Protein AF-A0A175RF63-F1 (afdb_monomer_lite)

pLDDT: mean 78.23, std 14.41, range [51.25, 96.81]

Structure (mmCIF, N/CA/C/O backbone):
data_AF-A0A175RF63-F1
#
_entry.id   AF-A0A175RF63-F1
#
loop_
_atom_site.group_PDB
_atom_site.id
_atom_site.type_symbol
_atom_site.label_atom_id
_atom_site.label_alt_id
_atom_site.label_comp_id
_atom_site.label_asym_id
_atom_site.label_entity_id
_atom_site.label_seq_id
_atom_site.pdbx_PDB_ins_code
_atom_site.Cartn_x
_atom_site.Cartn_y
_atom_site.Cartn_z
_atom_site.occupancy
_atom_site.B_iso_or_equiv
_atom_site.auth_seq_id
_atom_site.auth_comp_id
_atom_site.auth_asym_id
_atom_site.auth_atom_id
_atom_site.pdbx_PDB_model_num
ATOM 1 N N . MET A 1 1 ? 45.517 26.821 17.913 1.00 52.62 1 MET A N 1
ATOM 2 C CA . MET A 1 1 ? 45.281 26.171 16.596 1.00 52.62 1 MET A CA 1
ATOM 3 C C . MET A 1 1 ? 44.740 24.733 16.664 1.00 52.62 1 MET A C 1
ATOM 5 O O . MET A 1 1 ? 44.020 24.368 15.749 1.00 52.62 1 MET A O 1
ATOM 9 N N . ARG A 1 2 ? 45.015 23.918 17.705 1.00 57.91 2 ARG A N 1
ATOM 10 C CA . ARG A 1 2 ? 44.495 22.528 17.839 1.00 57.91 2 ARG A CA 1
ATOM 11 C C . ARG A 1 2 ? 43.001 22.407 18.195 1.00 57.91 2 ARG A C 1
ATOM 13 O O . ARG A 1 2 ? 42.373 21.408 17.877 1.00 57.91 2 ARG A O 1
ATOM 20 N N . THR A 1 3 ? 42.430 23.388 18.890 1.00 58.06 3 THR A N 1
ATOM 21 C CA . THR A 1 3 ? 41.021 23.373 19.327 1.00 58.06 3 THR A CA 1
ATOM 22 C C . THR A 1 3 ? 40.062 23.745 18.197 1.00 58.06 3 THR A C 1
ATOM 24 O O . THR A 1 3 ? 39.009 23.130 18.059 1.00 58.06 3 THR A O 1
ATOM 27 N N . THR A 1 4 ? 40.452 24.690 17.341 1.00 58.31 4 THR A N 1
ATOM 28 C CA . THR A 1 4 ? 39.678 25.116 16.166 1.00 58.31 4 THR A CA 1
ATOM 29 C C . THR A 1 4 ? 39.575 24.008 15.115 1.00 58.31 4 THR A C 1
ATOM 31 O O . THR A 1 4 ? 38.501 23.757 14.583 1.00 58.31 4 THR A O 1
ATOM 34 N N . SER A 1 5 ? 40.669 23.280 14.877 1.00 64.06 5 SER A N 1
ATOM 35 C CA . SER A 1 5 ? 40.717 22.154 13.932 1.00 64.06 5 SER A CA 1
ATOM 36 C C . SER A 1 5 ? 39.903 20.947 14.410 1.00 64.06 5 SER A C 1
ATOM 38 O O . SER A 1 5 ? 39.240 20.304 13.602 1.00 64.06 5 SER A O 1
ATOM 40 N N . LYS A 1 6 ? 39.852 20.690 15.725 1.00 70.31 6 LYS A N 1
ATOM 41 C CA . LYS A 1 6 ? 38.961 19.667 16.301 1.00 70.31 6 LYS A CA 1
ATOM 42 C C . LYS A 1 6 ? 37.480 20.013 16.124 1.00 70.31 6 LYS A C 1
ATOM 44 O O . LYS A 1 6 ? 36.702 19.135 15.777 1.00 70.31 6 LYS A O 1
ATOM 49 N N . ARG A 1 7 ? 37.096 21.284 16.299 1.00 74.25 7 ARG A N 1
ATOM 50 C CA . ARG A 1 7 ? 35.708 21.742 16.086 1.00 74.25 7 ARG A CA 1
ATOM 51 C C . ARG A 1 7 ? 35.275 21.612 14.625 1.00 74.25 7 ARG A C 1
ATOM 53 O O . ARG A 1 7 ? 34.171 21.152 14.364 1.00 74.25 7 ARG A O 1
ATOM 60 N N . LEU A 1 8 ? 36.157 21.957 13.687 1.00 78.81 8 LEU A N 1
ATOM 61 C CA . LEU A 1 8 ? 35.904 21.786 12.252 1.00 78.81 8 LEU A CA 1
ATOM 62 C C . LEU A 1 8 ? 35.727 20.309 11.871 1.00 78.81 8 LEU A C 1
ATOM 64 O O . LEU A 1 8 ? 34.820 19.983 11.111 1.00 78.81 8 LEU A O 1
ATOM 68 N N . ALA A 1 9 ? 36.532 19.413 12.450 1.00 80.94 9 ALA A N 1
ATOM 69 C CA . ALA A 1 9 ? 36.406 17.975 12.216 1.00 80.94 9 ALA A CA 1
ATOM 70 C C . ALA A 1 9 ? 35.067 17.412 12.726 1.00 80.94 9 ALA A C 1
ATOM 72 O O . ALA A 1 9 ? 34.439 16.612 12.037 1.00 80.94 9 ALA A O 1
ATOM 73 N N . THR A 1 10 ? 34.596 17.857 13.896 1.00 86.25 10 THR A N 1
ATOM 74 C CA . THR A 1 10 ? 33.293 17.437 14.436 1.00 86.25 10 THR A CA 1
ATOM 75 C C . THR A 1 10 ? 32.136 17.904 13.553 1.00 86.25 10 THR A C 1
ATOM 77 O O . THR A 1 10 ? 31.263 17.102 13.241 1.00 86.25 10 THR A O 1
ATOM 80 N N . VAL A 1 11 ? 32.155 19.161 13.095 1.00 89.56 11 VAL A N 1
ATOM 81 C CA . VAL A 1 11 ? 31.110 19.709 12.211 1.00 89.56 11 VAL A CA 1
ATOM 82 C C . VAL A 1 11 ? 31.076 18.978 10.866 1.00 89.56 11 VAL A C 1
ATOM 84 O O . VAL A 1 11 ? 30.000 18.627 10.378 1.00 89.56 11 VAL A O 1
ATOM 87 N N . ALA A 1 12 ? 32.245 18.687 10.288 1.00 89.06 12 ALA A N 1
ATOM 88 C CA . ALA A 1 12 ? 32.335 17.922 9.048 1.00 89.06 12 ALA A CA 1
ATOM 89 C C . ALA A 1 12 ? 31.779 16.499 9.216 1.00 89.06 12 ALA A C 1
ATOM 91 O O . ALA A 1 12 ? 30.982 16.051 8.395 1.00 89.06 12 ALA A O 1
ATOM 92 N N . ALA A 1 13 ? 32.127 15.812 10.309 1.00 89.75 13 ALA A N 1
ATOM 93 C CA . ALA A 1 13 ? 31.623 14.469 10.586 1.00 89.75 13 ALA A CA 1
ATOM 94 C C . ALA A 1 13 ? 30.093 14.448 10.746 1.00 89.75 13 ALA A C 1
ATOM 96 O O . ALA A 1 13 ? 29.424 13.598 10.159 1.00 89.75 13 ALA A O 1
ATOM 97 N N . THR A 1 14 ? 29.521 15.413 11.473 1.00 90.44 14 THR A N 1
ATOM 98 C CA . THR A 1 14 ? 28.062 15.514 11.630 1.00 90.44 14 THR A CA 1
ATOM 99 C C . THR A 1 14 ? 27.354 15.820 10.313 1.00 90.44 14 THR A C 1
ATOM 101 O O . THR A 1 14 ? 26.292 15.260 10.054 1.00 90.44 14 THR A O 1
ATOM 104 N N . ALA A 1 15 ? 27.949 16.654 9.455 1.00 91.19 15 ALA A N 1
ATOM 105 C CA . ALA A 1 15 ? 27.384 16.974 8.147 1.00 91.19 15 ALA A CA 1
ATOM 106 C C . ALA A 1 15 ? 27.359 15.747 7.221 1.00 91.19 15 ALA A C 1
ATOM 108 O O . ALA A 1 15 ? 26.356 15.502 6.554 1.00 91.19 15 ALA A O 1
ATOM 109 N N . VAL A 1 16 ? 28.426 14.941 7.227 1.00 92.62 16 VAL A N 1
ATOM 110 C CA . VAL A 1 16 ? 28.496 13.703 6.434 1.00 92.62 16 VAL A CA 1
ATOM 111 C C . VAL A 1 16 ? 27.451 12.688 6.901 1.00 92.62 16 VAL A C 1
ATOM 113 O O . VAL A 1 16 ? 26.741 12.119 6.076 1.00 92.62 16 VAL A O 1
ATOM 116 N N . ILE A 1 17 ? 27.303 12.495 8.215 1.00 91.00 17 ILE A N 1
ATOM 117 C CA . ILE A 1 17 ? 26.294 11.578 8.769 1.00 91.00 17 ILE A CA 1
ATOM 118 C C . ILE A 1 17 ? 24.878 12.041 8.400 1.00 91.00 17 ILE A C 1
ATOM 120 O O . ILE A 1 17 ? 24.060 11.231 7.965 1.00 91.00 17 ILE A O 1
ATOM 124 N N . ALA A 1 18 ? 24.596 13.341 8.519 1.00 88.38 18 ALA A N 1
ATOM 125 C CA . ALA A 1 18 ? 23.300 13.902 8.149 1.00 88.38 18 ALA A CA 1
ATOM 126 C C . ALA A 1 18 ? 22.996 13.724 6.651 1.00 88.38 18 ALA A C 1
ATOM 128 O O . ALA A 1 18 ? 21.879 13.351 6.299 1.00 88.38 18 ALA A O 1
ATOM 129 N N . ALA A 1 19 ? 23.986 13.928 5.776 1.00 86.31 19 ALA A N 1
ATOM 130 C CA . ALA A 1 19 ? 23.830 13.736 4.335 1.00 86.31 19 ALA A CA 1
ATOM 131 C C . ALA A 1 19 ? 23.521 12.273 3.972 1.00 86.31 19 ALA A C 1
ATOM 133 O O . ALA A 1 19 ? 22.633 12.015 3.160 1.00 86.31 19 ALA A O 1
ATOM 134 N N . LEU A 1 20 ? 24.202 11.314 4.609 1.00 85.25 20 LEU A N 1
ATOM 135 C CA . LEU A 1 20 ? 23.953 9.884 4.398 1.00 85.25 20 LEU A CA 1
ATOM 136 C C . LEU A 1 20 ? 22.562 9.460 4.897 1.00 85.25 20 LEU A C 1
ATOM 138 O O . LEU A 1 20 ? 21.878 8.690 4.224 1.00 85.25 20 LEU A O 1
ATOM 142 N N . ALA A 1 21 ? 22.110 9.998 6.034 1.00 85.25 21 ALA A N 1
ATOM 143 C CA . ALA A 1 21 ? 20.764 9.746 6.547 1.00 85.25 21 ALA A CA 1
ATOM 144 C C . ALA A 1 21 ? 19.669 10.321 5.624 1.00 85.25 21 ALA A C 1
ATOM 146 O O . ALA A 1 21 ? 18.672 9.652 5.351 1.00 85.25 21 ALA A O 1
ATOM 147 N N . LEU A 1 22 ? 19.866 11.534 5.091 1.00 80.62 22 LEU A N 1
ATOM 148 C CA . LEU A 1 22 ? 18.925 12.166 4.155 1.00 80.62 22 LEU A CA 1
ATOM 149 C C . LEU A 1 22 ? 18.861 11.456 2.796 1.00 80.62 22 LEU A C 1
ATOM 151 O O . LEU A 1 22 ? 17.782 11.376 2.202 1.00 80.62 22 LEU A O 1
ATOM 155 N N . ALA A 1 23 ? 19.987 10.920 2.313 1.00 78.75 23 ALA A N 1
ATOM 156 C CA . ALA A 1 23 ? 20.031 10.143 1.075 1.00 78.75 23 ALA A CA 1
ATOM 157 C C . ALA A 1 23 ? 19.142 8.888 1.163 1.00 78.75 23 ALA A C 1
ATOM 159 O O . ALA A 1 23 ? 18.369 8.617 0.243 1.00 78.75 23 ALA A O 1
ATOM 160 N N . GLY A 1 24 ? 19.158 8.188 2.304 1.00 71.62 24 GLY A N 1
ATOM 161 C CA . GLY A 1 24 ? 18.271 7.044 2.554 1.00 71.62 24 GLY A CA 1
ATOM 162 C C . GLY A 1 24 ? 16.779 7.402 2.578 1.00 71.62 24 GLY A C 1
ATOM 163 O O . GLY A 1 24 ? 15.950 6.596 2.167 1.00 71.62 24 GLY A O 1
ATOM 164 N N . CYS A 1 25 ? 16.426 8.624 2.991 1.00 73.00 25 CYS A N 1
ATOM 165 C CA . CYS A 1 25 ? 15.042 9.112 2.956 1.00 73.00 25 CYS A CA 1
ATOM 166 C C . CYS A 1 25 ? 14.575 9.518 1.546 1.00 73.00 25 CYS A C 1
ATOM 168 O O . CYS A 1 25 ? 13.373 9.545 1.286 1.00 73.00 25 CYS A O 1
ATOM 170 N N . SER A 1 26 ? 15.503 9.842 0.638 1.00 64.94 26 SER A N 1
ATOM 171 C CA . SER A 1 26 ? 15.179 10.402 -0.684 1.00 64.94 26 SER A CA 1
ATOM 172 C C . SER A 1 26 ? 15.210 9.366 -1.817 1.00 64.94 26 SER A C 1
ATOM 174 O O . SER A 1 26 ? 14.418 9.473 -2.751 1.00 64.94 26 SER A O 1
ATOM 176 N N . SER A 1 27 ? 16.054 8.327 -1.734 1.00 61.94 27 SER A N 1
ATOM 177 C CA . SER A 1 27 ? 16.222 7.348 -2.829 1.00 61.94 27 SER A CA 1
ATOM 178 C C . SER A 1 27 ? 15.003 6.464 -3.116 1.00 61.94 27 SER A C 1
ATOM 180 O O . SER A 1 27 ? 14.888 5.943 -4.223 1.00 61.94 27 SER A O 1
ATOM 182 N N . SER A 1 28 ? 14.073 6.292 -2.175 1.00 61.00 28 SER A N 1
ATOM 183 C CA . SER A 1 28 ? 12.918 5.398 -2.368 1.00 61.00 28 SER A CA 1
ATOM 184 C C . SER A 1 28 ? 11.860 5.938 -3.340 1.00 61.00 28 SER A C 1
ATOM 186 O O . SER A 1 28 ? 10.930 5.212 -3.678 1.00 61.00 28 SER A O 1
ATOM 188 N N . ASN A 1 29 ? 11.980 7.193 -3.796 1.00 58.56 29 ASN A N 1
ATOM 189 C CA . ASN A 1 29 ? 10.950 7.881 -4.586 1.00 58.56 29 ASN A CA 1
ATOM 190 C C . ASN A 1 29 ? 11.453 8.474 -5.916 1.00 58.56 29 ASN A C 1
ATOM 192 O O . ASN A 1 29 ? 10.696 9.169 -6.591 1.00 58.56 29 ASN A O 1
ATOM 196 N N . ASP A 1 30 ? 12.689 8.196 -6.343 1.00 65.19 30 ASP A N 1
ATOM 197 C CA . ASP A 1 30 ? 13.276 8.819 -7.544 1.00 65.19 30 ASP A CA 1
ATOM 198 C C . ASP A 1 30 ? 12.472 8.564 -8.829 1.00 65.19 30 ASP A C 1
ATOM 200 O O . ASP A 1 30 ? 12.377 9.439 -9.691 1.00 65.19 30 ASP A O 1
ATOM 204 N N . ALA A 1 31 ? 11.862 7.384 -8.964 1.00 64.81 31 ALA A N 1
ATOM 205 C CA . ALA A 1 31 ? 11.010 7.062 -10.108 1.00 64.81 31 ALA A CA 1
ATOM 206 C C . ALA A 1 31 ? 9.722 7.904 -10.120 1.00 64.81 31 ALA A C 1
ATOM 208 O O . ALA A 1 31 ? 9.325 8.410 -11.170 1.00 64.81 31 ALA A O 1
ATOM 209 N N . LEU A 1 32 ? 9.113 8.111 -8.948 1.00 62.78 32 LEU A N 1
ATOM 210 C CA . LEU A 1 32 ? 7.899 8.913 -8.789 1.00 62.78 32 LEU A CA 1
ATOM 211 C C . LEU A 1 32 ? 8.177 10.400 -9.007 1.00 62.78 32 LEU A C 1
ATOM 213 O O . LEU A 1 32 ? 7.423 11.074 -9.706 1.00 62.78 32 LEU A O 1
ATOM 217 N N . THR A 1 33 ? 9.294 10.897 -8.475 1.00 66.19 33 THR A N 1
ATOM 218 C CA . THR A 1 33 ? 9.741 12.282 -8.668 1.00 66.19 33 THR A CA 1
ATOM 219 C C . THR A 1 33 ? 10.030 12.571 -10.141 1.00 66.19 33 THR A C 1
ATOM 221 O O . THR A 1 33 ? 9.614 13.609 -10.657 1.00 66.19 33 THR A O 1
ATOM 224 N N . LYS A 1 34 ? 10.673 11.638 -10.857 1.00 68.25 34 LYS A N 1
ATOM 225 C CA . LYS A 1 34 ? 10.876 11.745 -12.313 1.00 68.25 34 LYS A CA 1
ATOM 226 C C . LYS A 1 34 ? 9.552 11.691 -13.081 1.00 68.25 34 LYS A C 1
ATOM 228 O O . LYS A 1 34 ? 9.365 12.480 -14.000 1.00 68.25 34 LYS A O 1
ATOM 233 N N . GLN A 1 35 ? 8.610 10.827 -12.700 1.00 64.25 35 GLN A N 1
ATOM 234 C CA . GLN A 1 35 ? 7.285 10.765 -13.333 1.00 64.25 35 GLN A CA 1
ATOM 235 C C . GLN A 1 35 ? 6.487 12.066 -13.135 1.00 64.25 35 GLN A C 1
ATOM 237 O O . GLN A 1 35 ? 5.865 12.551 -14.079 1.00 64.25 35 GLN A O 1
ATOM 242 N N . TYR A 1 36 ? 6.551 12.657 -11.938 1.00 65.06 36 TYR A N 1
ATOM 243 C CA . TYR A 1 36 ? 5.948 13.957 -11.640 1.00 65.06 36 TYR A CA 1
ATOM 244 C C . TYR A 1 36 ? 6.596 15.090 -12.454 1.00 65.06 36 TYR A C 1
ATOM 246 O O . TYR A 1 36 ? 5.893 15.886 -13.073 1.00 65.06 36 TYR A O 1
AT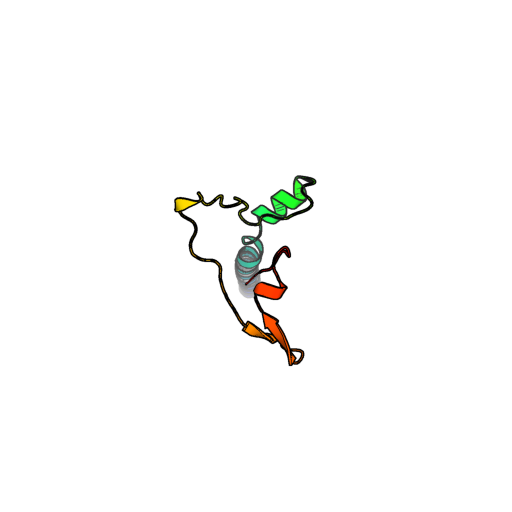OM 254 N N . GLY A 1 37 ? 7.934 15.138 -12.511 1.00 67.81 37 GLY A N 1
ATOM 255 C CA . GLY A 1 37 ? 8.680 16.168 -13.244 1.00 67.81 37 GLY A CA 1
ATOM 256 C C . GLY A 1 37 ? 8.529 16.098 -14.767 1.00 67.81 37 GLY A C 1
ATOM 257 O O . GLY A 1 37 ? 8.572 17.127 -15.435 1.00 67.81 37 GLY A O 1
ATOM 258 N N . ASN A 1 38 ? 8.291 14.905 -15.318 1.00 66.44 38 ASN A N 1
ATOM 259 C CA . ASN A 1 38 ? 8.115 14.701 -16.758 1.00 66.44 38 ASN A CA 1
ATOM 260 C C . ASN A 1 3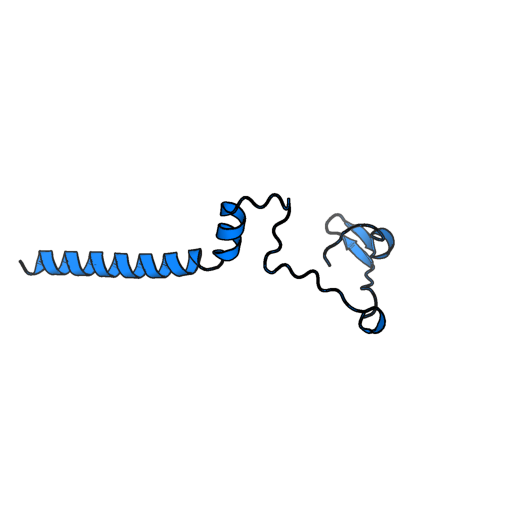8 ? 6.725 15.125 -17.272 1.00 66.44 38 ASN A C 1
ATOM 262 O O . ASN A 1 38 ? 6.478 15.046 -18.475 1.00 66.44 38 ASN A O 1
ATOM 266 N N . GLY A 1 39 ? 5.809 15.551 -16.392 1.00 58.41 39 GLY A N 1
ATOM 267 C CA . GLY A 1 39 ? 4.520 16.128 -16.786 1.00 58.41 39 GLY A CA 1
ATOM 268 C C . GLY A 1 39 ? 3.589 15.173 -17.542 1.00 58.41 39 GLY A C 1
ATOM 269 O O . GLY A 1 39 ? 2.678 15.627 -18.232 1.00 58.41 39 GLY A O 1
ATOM 270 N N . THR A 1 40 ? 3.791 13.855 -17.443 1.00 57.72 40 THR A N 1
ATOM 271 C CA .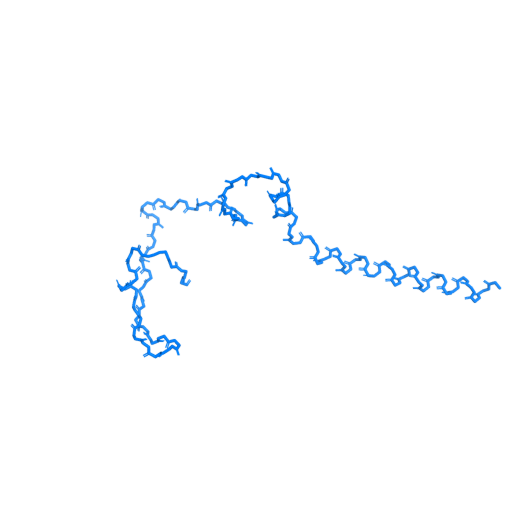 THR A 1 40 ? 2.924 12.881 -18.116 1.00 57.72 40 THR A CA 1
ATOM 272 C C . THR A 1 40 ? 1.526 12.930 -17.494 1.00 57.72 40 THR A C 1
ATOM 274 O O . THR A 1 40 ? 1.345 12.542 -16.339 1.00 57.72 40 THR A O 1
ATOM 277 N N . THR A 1 41 ? 0.538 13.413 -18.249 1.00 52.88 41 THR A N 1
ATOM 278 C CA . THR A 1 41 ? -0.876 13.602 -17.869 1.00 52.88 41 THR A CA 1
ATOM 279 C C . THR A 1 41 ? -1.634 12.273 -17.717 1.00 52.88 41 THR A C 1
ATOM 281 O O . THR A 1 41 ? -2.685 12.069 -18.310 1.00 52.88 41 THR A O 1
ATOM 284 N N . GLN A 1 42 ? -1.105 11.325 -16.944 1.00 57.94 42 GLN A N 1
ATOM 285 C CA . GLN A 1 42 ? -1.700 9.986 -16.845 1.00 57.94 42 GLN A CA 1
ATOM 286 C C . GLN A 1 42 ? -2.791 9.876 -15.773 1.00 57.94 42 GLN A C 1
ATOM 288 O O . GLN A 1 42 ? -3.405 8.822 -15.655 1.00 57.94 42 GLN A O 1
ATOM 293 N N . ASN A 1 43 ? -3.043 10.938 -14.989 1.00 55.66 43 ASN A N 1
ATOM 294 C CA . ASN A 1 43 ? -4.015 10.984 -13.880 1.00 55.66 43 ASN A CA 1
ATOM 295 C C . ASN A 1 43 ? -3.901 9.823 -12.855 1.00 55.66 43 ASN A C 1
ATOM 297 O O . ASN A 1 43 ? -4.772 9.664 -12.005 1.00 55.66 43 ASN A O 1
ATOM 301 N N . TYR A 1 44 ? -2.826 9.027 -12.907 1.00 59.78 44 TYR A N 1
ATOM 302 C CA . TYR A 1 44 ? -2.553 7.891 -12.032 1.00 59.78 44 TYR A CA 1
ATOM 303 C C . TYR A 1 44 ? -1.038 7.646 -11.933 1.00 59.78 44 TYR A C 1
ATOM 305 O O . TYR A 1 44 ? -0.305 7.768 -12.918 1.00 59.78 44 TYR A O 1
ATOM 313 N N . ILE A 1 45 ? -0.571 7.303 -10.730 1.00 57.47 45 ILE A N 1
ATOM 314 C CA . ILE A 1 45 ? 0.828 6.980 -10.435 1.00 57.47 45 ILE A CA 1
ATOM 315 C C . ILE A 1 45 ? 0.933 5.470 -10.297 1.00 57.47 45 ILE A C 1
ATOM 317 O O . ILE A 1 45 ? 0.362 4.883 -9.383 1.00 57.47 45 ILE A O 1
ATOM 321 N N . SER A 1 46 ? 1.651 4.837 -11.216 1.00 59.62 46 SER A N 1
ATOM 322 C CA . SER A 1 46 ? 1.616 3.389 -11.346 1.00 59.62 46 SER A CA 1
ATOM 323 C C . SER A 1 46 ? 2.630 2.659 -10.462 1.00 59.62 46 SER A C 1
ATOM 325 O O . SER A 1 46 ? 2.517 1.449 -10.324 1.00 59.62 46 SER A O 1
ATOM 327 N N . GLY A 1 47 ? 3.580 3.375 -9.836 1.00 56.75 47 GLY A N 1
ATOM 328 C CA . GLY A 1 47 ? 4.496 2.897 -8.779 1.00 56.75 47 GLY A CA 1
ATOM 329 C C . GLY A 1 47 ? 5.542 1.855 -9.204 1.00 56.75 47 GLY A C 1
ATOM 330 O O . GLY A 1 47 ? 6.673 1.883 -8.735 1.00 56.75 47 GLY A O 1
ATOM 331 N N . ASN A 1 48 ? 5.179 0.963 -10.119 1.00 61.03 48 ASN A N 1
ATOM 332 C CA . ASN A 1 48 ? 5.958 -0.074 -10.802 1.00 61.03 48 ASN A CA 1
ATOM 333 C C . ASN A 1 48 ? 5.167 -0.606 -12.031 1.00 61.03 48 ASN A C 1
ATOM 335 O O . ASN A 1 48 ? 5.305 -1.757 -12.434 1.00 61.03 48 ASN A O 1
ATOM 339 N N . GLY A 1 49 ? 4.310 0.257 -12.585 1.00 51.25 49 GLY A N 1
ATOM 340 C CA . GLY A 1 49 ? 3.067 0.006 -13.317 1.00 51.25 49 GLY A CA 1
ATOM 341 C C . GLY A 1 49 ? 2.994 -0.902 -14.531 1.00 51.25 49 GLY A C 1
ATOM 342 O O . GLY A 1 49 ? 2.559 -0.435 -15.583 1.00 51.25 49 GLY A O 1
ATOM 343 N N . ALA A 1 50 ? 3.278 -2.187 -14.394 1.00 58.44 50 ALA A N 1
ATOM 344 C CA . ALA A 1 50 ? 2.683 -3.162 -15.294 1.00 58.44 50 ALA A CA 1
ATOM 345 C C . ALA A 1 50 ? 1.300 -3.545 -14.748 1.00 58.44 50 ALA A C 1
ATOM 347 O O . ALA A 1 50 ? 1.190 -4.121 -13.666 1.00 58.44 50 ALA A O 1
ATOM 348 N N . VAL A 1 51 ? 0.232 -3.239 -15.492 1.00 62.53 51 VAL A N 1
ATOM 349 C CA . VAL A 1 51 ? -1.012 -4.005 -15.351 1.00 62.53 51 VAL A CA 1
ATOM 350 C C . VAL A 1 51 ? -0.633 -5.449 -15.652 1.00 62.53 51 VAL A C 1
ATOM 352 O O . VAL A 1 51 ? -0.267 -5.774 -16.779 1.00 62.53 51 VAL A O 1
ATOM 355 N N . THR A 1 52 ? -0.641 -6.306 -14.635 1.00 71.00 52 THR A N 1
ATOM 356 C CA . THR A 1 52 ? -0.361 -7.724 -14.840 1.00 71.00 52 THR A CA 1
ATOM 357 C C . THR A 1 52 ? -1.584 -8.358 -15.483 1.00 71.00 52 THR A C 1
ATOM 359 O O . THR A 1 52 ? -2.566 -8.682 -14.813 1.00 71.00 52 THR A O 1
ATOM 362 N N . GLU A 1 53 ? -1.536 -8.527 -16.799 1.00 79.56 53 GLU A N 1
ATOM 363 C CA . GLU A 1 53 ? -2.548 -9.280 -17.525 1.00 79.56 53 GLU A CA 1
ATOM 364 C C . GLU A 1 53 ? -2.340 -10.777 -17.290 1.00 79.56 53 GLU A C 1
ATOM 366 O O . GLU A 1 53 ? -1.390 -11.390 -17.772 1.00 79.56 53 GLU A O 1
ATOM 371 N N . VA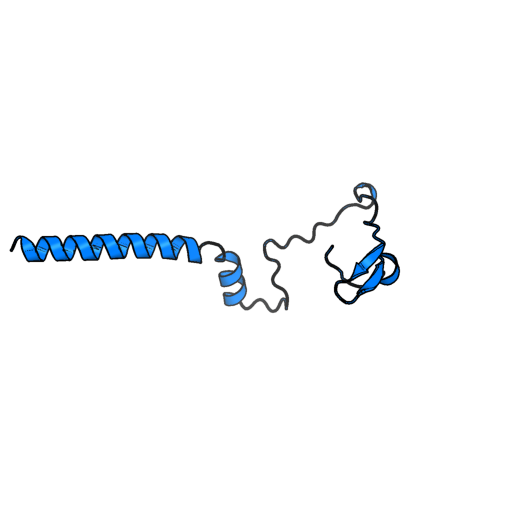L A 1 54 ? -3.243 -11.378 -16.519 1.00 83.62 54 VAL A N 1
ATOM 372 C CA . VAL A 1 54 ? -3.243 -12.821 -16.273 1.00 83.62 54 VAL A CA 1
ATOM 373 C C . VAL A 1 54 ? -4.156 -13.490 -17.300 1.00 83.62 54 VAL A C 1
ATOM 375 O O . VAL A 1 54 ? -5.363 -13.203 -17.354 1.00 83.62 54 VAL A O 1
ATOM 378 N N . ALA A 1 55 ? -3.580 -14.385 -18.110 1.00 90.94 55 ALA A N 1
ATOM 379 C CA . ALA A 1 55 ? -4.317 -15.219 -19.057 1.00 90.94 55 ALA A CA 1
ATOM 380 C C . ALA A 1 55 ? -5.433 -15.994 -18.340 1.00 90.94 55 ALA A C 1
ATOM 382 O O . ALA A 1 55 ? -5.292 -16.349 -17.171 1.00 90.94 55 ALA A O 1
ATOM 383 N N . VAL A 1 56 ? -6.564 -16.220 -19.016 1.00 88.44 56 VAL A N 1
ATOM 384 C CA . VAL A 1 56 ? -7.783 -16.769 -18.386 1.00 88.44 56 VAL A CA 1
ATOM 385 C C . VAL A 1 56 ? -7.513 -18.102 -17.681 1.00 88.44 56 VAL A C 1
ATOM 387 O O . VAL A 1 56 ? -8.005 -18.307 -16.577 1.00 88.44 56 VAL A O 1
ATOM 390 N N . ASP A 1 57 ? -6.680 -18.957 -18.271 1.00 92.88 57 ASP A N 1
ATOM 391 C CA . ASP A 1 57 ? -6.278 -20.269 -17.750 1.00 92.88 57 ASP A CA 1
ATOM 392 C C . ASP A 1 57 ? -5.302 -20.203 -16.561 1.00 92.88 57 ASP A C 1
ATOM 394 O O . ASP A 1 57 ? -5.057 -21.213 -15.903 1.00 92.88 57 ASP A O 1
ATOM 398 N N . LYS A 1 58 ? -4.727 -19.028 -16.288 1.00 93.06 58 LYS A N 1
ATOM 399 C CA . LYS A 1 58 ? -3.789 -18.785 -15.181 1.00 93.06 58 LYS A CA 1
ATOM 400 C C . LYS A 1 58 ? -4.420 -18.039 -14.009 1.00 93.06 58 LYS A C 1
ATOM 402 O O . LYS A 1 58 ? -3.743 -17.801 -13.010 1.00 93.06 58 LYS A O 1
ATOM 407 N N . ARG A 1 59 ? -5.689 -17.638 -14.117 1.00 91.12 59 ARG A N 1
ATOM 408 C CA . ARG A 1 59 ? -6.403 -16.955 -13.032 1.00 91.12 59 ARG A CA 1
ATOM 409 C C . ARG A 1 59 ? -6.774 -17.965 -11.955 1.00 91.12 59 ARG A C 1
ATOM 411 O O . ARG A 1 59 ? -7.299 -19.031 -12.255 1.00 91.12 59 ARG A O 1
ATOM 418 N N . THR A 1 60 ? -6.515 -17.611 -10.704 1.00 90.56 60 THR A N 1
ATOM 419 C CA . THR A 1 60 ? -7.019 -18.358 -9.550 1.00 90.56 60 THR A CA 1
ATOM 420 C C . THR A 1 60 ? -8.485 -18.022 -9.293 1.00 90.56 60 THR A C 1
ATOM 422 O O . THR A 1 60 ? -9.029 -17.069 -9.861 1.00 90.56 60 THR A O 1
ATOM 425 N N . ASP A 1 61 ? -9.110 -18.772 -8.388 1.00 90.12 61 ASP A N 1
ATOM 426 C CA . ASP A 1 61 ? -10.474 -18.489 -7.956 1.00 90.12 61 ASP A CA 1
ATOM 427 C C . ASP A 1 61 ? -10.601 -17.080 -7.343 1.00 90.12 61 ASP A C 1
ATOM 429 O O . ASP A 1 61 ? -9.678 -16.606 -6.666 1.00 90.12 61 ASP A O 1
ATOM 433 N N . PRO A 1 62 ? -11.741 -16.392 -7.551 1.00 87.12 62 PRO A N 1
ATOM 434 C CA . PRO A 1 62 ? -12.011 -15.111 -6.912 1.00 87.12 62 PRO A CA 1
ATOM 435 C C . PRO A 1 62 ? -12.010 -15.215 -5.383 1.00 87.12 62 PRO A C 1
ATOM 437 O O . PRO A 1 62 ? -12.552 -16.160 -4.808 1.00 87.12 62 PRO A O 1
ATOM 440 N N . ILE A 1 63 ? -11.491 -14.184 -4.713 1.00 89.62 63 ILE A N 1
ATOM 441 C CA . ILE A 1 63 ? -11.516 -14.107 -3.249 1.00 89.62 63 ILE A CA 1
ATOM 442 C C . ILE A 1 63 ? -12.962 -13.911 -2.773 1.00 89.62 63 ILE A C 1
ATOM 444 O O . ILE A 1 63 ? -13.628 -12.940 -3.140 1.00 89.62 63 ILE A O 1
ATOM 448 N N . SER A 1 64 ? -13.439 -14.818 -1.919 1.00 91.75 64 SER A N 1
ATOM 449 C CA . SER A 1 64 ? -14.766 -14.748 -1.304 1.00 91.75 64 SER A CA 1
ATOM 450 C C . SER A 1 64 ? -14.655 -14.458 0.189 1.00 91.75 64 SER A C 1
ATOM 452 O O . SER A 1 64 ? -14.040 -15.216 0.933 1.00 91.75 64 SER A O 1
ATOM 454 N N . PHE A 1 65 ? -15.309 -13.390 0.639 1.00 92.94 65 PHE A N 1
ATOM 455 C CA . PHE A 1 65 ? -15.441 -13.041 2.053 1.00 92.94 65 PHE A CA 1
ATOM 456 C C . PHE A 1 65 ? -16.864 -12.594 2.392 1.00 92.94 65 PHE A C 1
ATOM 458 O O . PHE A 1 65 ? -17.595 -12.098 1.524 1.00 92.94 65 PHE A O 1
ATOM 465 N N . ASP A 1 66 ? -17.231 -12.768 3.663 1.00 95.31 66 ASP A N 1
ATOM 466 C CA . ASP A 1 66 ? -18.479 -12.296 4.263 1.00 95.31 66 ASP A CA 1
ATOM 467 C C . ASP A 1 66 ? -18.252 -11.973 5.751 1.00 95.31 66 ASP A C 1
ATOM 469 O O . ASP A 1 66 ? -18.261 -12.849 6.622 1.00 95.31 66 ASP A O 1
ATOM 473 N N . VAL A 1 67 ? -17.974 -10.702 6.031 1.00 94.44 67 VAL A N 1
ATOM 474 C CA . VAL A 1 67 ? -17.451 -10.210 7.312 1.00 94.44 67 VAL A CA 1
ATOM 475 C C . VAL A 1 67 ? -18.297 -9.061 7.855 1.00 94.44 67 VAL A C 1
ATOM 477 O O . VAL A 1 67 ? -19.198 -8.554 7.191 1.00 94.44 67 VAL A O 1
ATOM 480 N N . LYS A 1 68 ? -18.025 -8.645 9.092 1.00 96.81 68 LYS A N 1
ATOM 481 C CA . LYS A 1 68 ? -18.583 -7.422 9.676 1.00 96.81 68 LYS A CA 1
ATOM 482 C C . LYS A 1 68 ? -17.566 -6.293 9.499 1.00 96.81 68 LYS A C 1
ATOM 484 O O . LYS A 1 68 ? -16.402 -6.469 9.851 1.00 96.81 68 LYS A O 1
ATOM 489 N N . SER A 1 69 ? -17.987 -5.170 8.929 1.00 91.69 69 SER A N 1
ATOM 490 C CA . SER A 1 69 ? -17.150 -3.984 8.764 1.00 91.69 69 SER A CA 1
ATOM 491 C C . SER A 1 69 ? -16.844 -3.337 10.117 1.00 91.69 69 SER A C 1
ATOM 493 O O . SER A 1 69 ? -17.477 -3.631 11.135 1.00 91.69 69 SER A O 1
ATOM 495 N N . ILE A 1 70 ? -15.914 -2.382 10.115 1.00 93.50 70 ILE A N 1
ATOM 496 C CA . ILE A 1 70 ? -15.583 -1.587 11.306 1.00 93.50 70 ILE A CA 1
ATOM 497 C C . ILE A 1 70 ? -16.774 -0.768 11.830 1.00 93.50 70 ILE A C 1
ATOM 499 O O . ILE A 1 70 ? -16.842 -0.477 13.018 1.00 93.50 70 ILE A O 1
ATOM 503 N N . THR A 1 71 ? -17.730 -0.423 10.961 1.00 94.62 71 THR A N 1
ATOM 504 C CA . THR A 1 71 ? -18.966 0.290 11.323 1.00 94.62 71 THR A CA 1
ATOM 505 C C . THR A 1 71 ? -20.078 -0.658 11.769 1.00 94.62 71 THR A C 1
ATOM 507 O O . THR A 1 71 ? -21.156 -0.220 12.159 1.00 94.62 71 THR A O 1
ATOM 510 N N . GLY A 1 72 ? -19.822 -1.965 11.739 1.00 93.06 72 GLY A N 1
ATOM 511 C CA . GLY A 1 72 ? -20.744 -2.996 12.181 1.00 93.06 72 GLY A CA 1
ATOM 512 C C . GLY A 1 72 ? -21.716 -3.509 11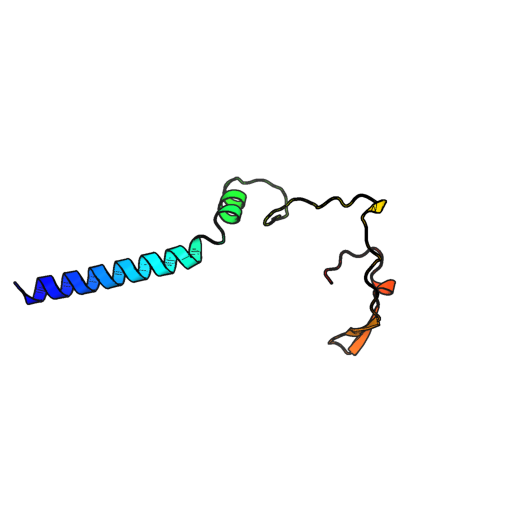.118 1.00 93.06 72 GLY A C 1
ATOM 513 O O . GLY A 1 72 ? -22.534 -4.375 11.426 1.00 93.06 72 GLY A O 1
ATOM 514 N N . GLU A 1 73 ? -21.608 -3.033 9.882 1.00 93.94 73 GLU A N 1
ATOM 515 C CA . GLU A 1 73 ? -22.404 -3.503 8.749 1.00 93.94 73 GLU A CA 1
ATOM 516 C C . GLU A 1 73 ? -21.880 -4.847 8.225 1.00 93.94 73 GLU A C 1
ATOM 518 O O . GLU A 1 73 ? -20.687 -5.141 8.315 1.00 93.94 73 GLU A O 1
ATOM 523 N N . ARG A 1 74 ? -22.754 -5.690 7.664 1.00 94.62 74 ARG A N 1
ATOM 524 C CA . ARG A 1 74 ? -22.313 -6.923 7.004 1.00 94.62 74 ARG A CA 1
ATOM 525 C C . ARG A 1 74 ? -21.801 -6.607 5.600 1.00 94.62 74 ARG A C 1
ATOM 527 O O . ARG A 1 74 ? -22.544 -6.106 4.764 1.00 94.62 74 ARG A O 1
ATOM 534 N N . LEU A 1 75 ? -20.541 -6.934 5.340 1.00 94.25 75 LEU A N 1
ATOM 535 C CA . LEU A 1 75 ? -19.863 -6.691 4.075 1.00 94.25 75 LEU A CA 1
ATOM 536 C C . LEU A 1 75 ? -19.450 -8.019 3.444 1.00 94.25 75 LEU A C 1
ATOM 538 O O . LEU A 1 75 ? -18.705 -8.796 4.037 1.00 94.25 75 LEU A O 1
ATOM 542 N N . SER A 1 76 ? -19.890 -8.249 2.209 1.00 94.88 76 SER A N 1
ATOM 543 C CA . SER A 1 76 ? -19.522 -9.441 1.450 1.00 94.88 76 SER A CA 1
ATOM 544 C C . SER A 1 76 ? -18.944 -9.089 0.086 1.00 94.88 76 SER A C 1
ATOM 546 O O . SER A 1 76 ? -19.336 -8.104 -0.546 1.00 94.88 76 SER A O 1
ATOM 548 N N . SER A 1 77 ? -18.068 -9.960 -0.407 1.00 93.69 77 SER A N 1
ATOM 549 C CA . SER A 1 77 ? -17.540 -9.918 -1.777 1.00 93.69 77 SER A CA 1
ATOM 550 C C . SER A 1 77 ? -18.645 -9.860 -2.848 1.00 93.69 77 SER A C 1
ATOM 552 O O . SER A 1 77 ? -18.462 -9.253 -3.902 1.00 93.69 77 SER A O 1
ATOM 554 N N . LYS A 1 78 ? -19.833 -10.426 -2.577 1.00 93.06 78 LYS A N 1
ATOM 555 C CA . LYS A 1 78 ? -20.986 -10.403 -3.496 1.00 93.06 78 LYS A CA 1
ATOM 556 C C . LYS A 1 78 ? -21.561 -8.998 -3.670 1.00 93.06 78 LYS A C 1
ATOM 558 O O . LYS A 1 78 ? -21.885 -8.622 -4.794 1.00 93.06 78 LYS A O 1
ATOM 563 N N . THR A 1 79 ? -21.653 -8.228 -2.588 1.00 93.19 79 THR A N 1
ATOM 564 C CA . THR A 1 79 ? -22.174 -6.848 -2.597 1.00 93.19 79 THR A CA 1
ATOM 565 C C . THR A 1 79 ? -21.224 -5.879 -3.310 1.00 93.19 79 THR A C 1
ATOM 567 O O . THR A 1 79 ? -21.635 -4.816 -3.770 1.00 93.19 79 THR A O 1
ATOM 570 N N . LEU A 1 80 ? -19.948 -6.253 -3.433 1.00 91.88 80 LEU A N 1
ATOM 571 C CA . LEU A 1 80 ? -18.894 -5.436 -4.036 1.00 91.88 80 LEU A CA 1
ATOM 572 C C . LEU A 1 80 ? -18.643 -5.745 -5.519 1.00 91.88 80 LEU A C 1
ATOM 574 O O . LEU A 1 80 ? -17.782 -5.120 -6.137 1.00 91.88 80 LEU A O 1
ATOM 578 N N . LYS A 1 81 ? -19.397 -6.673 -6.121 1.00 91.25 81 LYS A N 1
ATOM 579 C CA . LYS A 1 81 ? -19.269 -6.985 -7.551 1.00 91.25 81 LYS A CA 1
ATOM 580 C C . LYS A 1 81 ? -19.453 -5.730 -8.410 1.00 91.25 81 LYS A C 1
ATOM 582 O O . LYS A 1 81 ? -20.389 -4.960 -8.217 1.00 91.25 81 LYS A O 1
ATOM 587 N N . GLY A 1 82 ? -18.554 -5.546 -9.377 1.00 89.50 82 GLY A N 1
ATOM 588 C CA . GLY A 1 82 ? -18.561 -4.395 -10.286 1.00 89.50 82 GLY A CA 1
ATOM 589 C C . GLY A 1 82 ? -17.976 -3.107 -9.696 1.00 89.50 82 GLY A C 1
ATOM 590 O O . GLY A 1 82 ? -17.937 -2.096 -10.391 1.00 89.50 82 GLY A O 1
ATOM 591 N N . LYS A 1 83 ? -17.502 -3.126 -8.444 1.00 89.31 83 LYS A N 1
ATOM 592 C CA . LYS A 1 83 ? -16.761 -2.016 -7.833 1.00 89.31 83 LYS A CA 1
ATOM 593 C C . LYS A 1 83 ? -15.268 -2.334 -7.834 1.00 89.31 83 LYS A C 1
ATOM 595 O O . LYS A 1 83 ? -14.876 -3.484 -7.655 1.00 89.31 83 LYS A O 1
ATOM 600 N N . VAL A 1 84 ? -14.439 -1.307 -8.010 1.00 87.25 84 VAL A N 1
ATOM 601 C CA . VAL A 1 84 ? -12.991 -1.428 -7.801 1.00 87.25 84 VAL A CA 1
ATOM 602 C C . VAL A 1 84 ? -12.744 -1.505 -6.298 1.00 87.25 84 VAL A C 1
ATOM 604 O O . VAL A 1 84 ? -13.143 -0.605 -5.560 1.00 87.25 84 VAL A O 1
ATOM 607 N N . VAL A 1 85 ? -12.129 -2.596 -5.849 1.00 86.44 85 VAL A N 1
ATOM 608 C CA . VAL A 1 85 ? -11.852 -2.874 -4.437 1.00 86.44 85 VAL A CA 1
ATOM 609 C C . VAL A 1 85 ? -10.432 -3.402 -4.282 1.00 86.44 85 VAL A C 1
ATOM 611 O O . VAL A 1 85 ? -9.933 -4.108 -5.156 1.00 86.44 85 VAL A O 1
ATOM 614 N N . VAL A 1 86 ? -9.795 -3.055 -3.167 1.00 86.44 86 VAL A N 1
ATOM 615 C CA . VAL A 1 86 ? -8.508 -3.615 -2.742 1.00 86.44 86 VAL A CA 1
ATOM 616 C C . VAL A 1 86 ? -8.805 -4.519 -1.555 1.00 86.44 86 VAL A C 1
ATOM 618 O O . VAL A 1 86 ? -9.476 -4.082 -0.618 1.00 86.44 86 VAL A O 1
ATOM 621 N N . VAL A 1 87 ? -8.381 -5.777 -1.650 1.00 83.31 87 VAL A N 1
ATOM 622 C CA . VAL A 1 87 ? -8.634 -6.827 -0.653 1.00 83.31 87 VAL A CA 1
ATOM 623 C C . VAL A 1 87 ? -7.339 -7.160 0.062 1.00 83.31 87 VAL A C 1
ATOM 625 O O . VAL A 1 87 ? -6.312 -7.261 -0.645 1.00 83.31 87 VAL A O 1
#

Radius of gyration: 25.54 Å; chains: 1; bounding box: 68×46×38 Å

Foldseek 3Di:
DVVVVVVVVVVVVVVVVVVVVVCVVPVQCPVVVVVVVVPPPPVDDCSVDDPPDDDPVRDDDDDWDWDQDPVRDTDTPVVCPPHDDDD

Secondary structure (DSSP, 8-state):
-HHHHHHHHHHHHHHHHHHHHHHHHHGGGHHHHHHHHTT---SS--SS------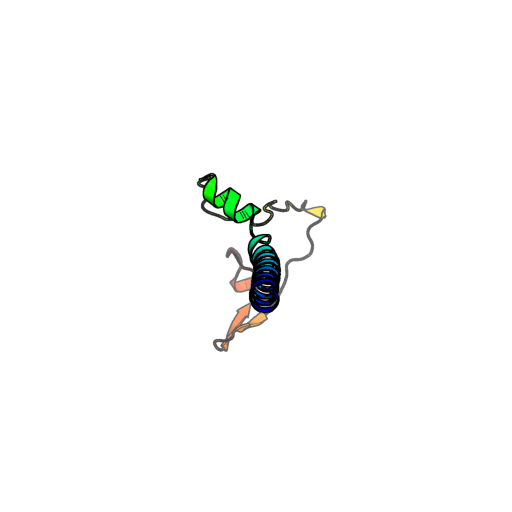-GGGPPPPP--EEE-TTS-EEETTTTTTS----

Organism: NCBI:txid33881

Sequence (87 aa):
MRTTSKRLATVAATAVIAALALAGCSSSNDALTKQYGNGTTQNYISGNGAVTEVAVDKRTDPISFDVKSITGERLSSKTLKGKVVVV